Protein AF-A0A524GZI4-F1 (afdb_monomer_lite)

pLDDT: mean 93.81, std 6.66, range [56.44, 98.06]

Structure (mmCIF, N/CA/C/O backbone):
data_AF-A0A524GZI4-F1
#
_entry.id   AF-A0A524GZI4-F1
#
loop_
_atom_site.group_PDB
_atom_site.id
_atom_site.type_symbol
_atom_site.label_atom_id
_atom_site.label_alt_id
_atom_site.label_comp_id
_atom_site.label_asym_id
_atom_site.label_entity_id
_atom_site.label_seq_id
_atom_site.pdbx_PDB_ins_code
_atom_site.Cartn_x
_atom_site.Cartn_y
_atom_site.Cartn_z
_atom_site.occupancy
_atom_site.B_iso_or_equiv
_atom_site.auth_seq_id
_atom_site.auth_comp_id
_atom_site.auth_asym_id
_atom_site.auth_atom_id
_atom_site.pdbx_PDB_model_num
ATOM 1 N N . GLN A 1 1 ? -10.618 0.930 4.233 1.00 92.31 1 GLN A N 1
ATOM 2 C CA . GLN A 1 1 ? -9.846 -0.281 4.570 1.00 92.31 1 GLN A CA 1
ATOM 3 C C . GLN A 1 1 ? -10.631 -1.254 5.442 1.00 92.31 1 GLN A C 1
ATOM 5 O O . GLN A 1 1 ? -10.887 -2.347 4.965 1.00 92.31 1 GLN A O 1
ATOM 10 N N . SER A 1 2 ? -11.080 -0.883 6.650 1.00 93.88 2 SER A N 1
ATOM 11 C CA . SER A 1 2 ? -11.807 -1.814 7.540 1.00 93.88 2 SER A CA 1
ATOM 12 C C . SER A 1 2 ? -13.065 -2.433 6.911 1.00 93.88 2 SER A C 1
ATOM 14 O O . SER A 1 2 ? -13.303 -3.618 7.089 1.00 93.88 2 SER A O 1
ATOM 16 N N . PHE A 1 3 ? -13.821 -1.665 6.117 1.00 93.25 3 PHE A N 1
ATOM 17 C CA . PHE A 1 3 ? -14.955 -2.188 5.343 1.00 93.25 3 PHE A CA 1
ATOM 18 C C . PHE A 1 3 ? -14.535 -3.294 4.361 1.00 93.25 3 PHE A C 1
ATOM 20 O O . PHE A 1 3 ? -15.086 -4.381 4.404 1.00 93.25 3 PHE A O 1
ATOM 27 N N . ASN A 1 4 ? -13.519 -3.051 3.525 1.00 94.06 4 ASN A N 1
ATOM 28 C CA . ASN A 1 4 ? -13.041 -4.029 2.540 1.00 94.06 4 ASN A CA 1
ATOM 29 C C . ASN A 1 4 ? -12.641 -5.354 3.203 1.00 94.06 4 ASN A C 1
ATOM 31 O O . ASN A 1 4 ? -12.997 -6.414 2.706 1.00 94.06 4 ASN A O 1
ATOM 35 N N . ILE A 1 5 ? -11.956 -5.279 4.348 1.00 93.19 5 ILE A N 1
ATOM 36 C CA . ILE A 1 5 ? -11.544 -6.459 5.117 1.00 93.19 5 ILE A CA 1
ATOM 37 C C . ILE A 1 5 ? -12.762 -7.213 5.662 1.00 93.19 5 ILE A C 1
ATOM 39 O O . ILE A 1 5 ? -12.792 -8.438 5.579 1.00 93.19 5 ILE 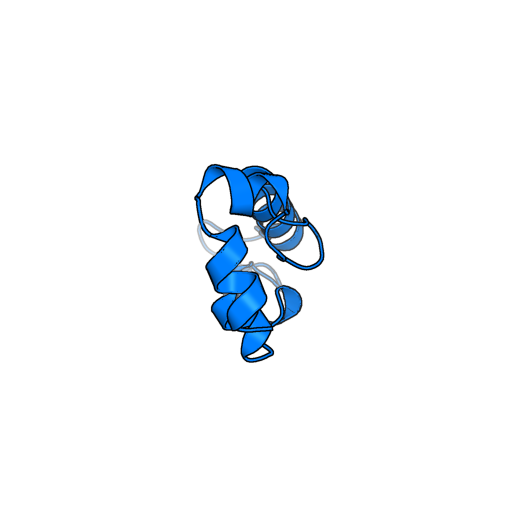A O 1
ATOM 43 N N . ARG A 1 6 ? -13.779 -6.499 6.171 1.00 93.38 6 ARG A N 1
ATOM 44 C CA . ARG A 1 6 ? -15.051 -7.097 6.613 1.00 93.38 6 ARG A CA 1
ATOM 45 C C . ARG A 1 6 ? -15.750 -7.846 5.476 1.00 93.38 6 ARG A C 1
ATOM 47 O O . ARG A 1 6 ? -16.252 -8.939 5.689 1.00 93.38 6 ARG A O 1
ATOM 54 N N . GLU A 1 7 ? -15.729 -7.285 4.271 1.00 94.31 7 GLU A N 1
ATOM 55 C CA . GLU A 1 7 ? -16.285 -7.917 3.065 1.00 94.31 7 GLU A CA 1
ATOM 56 C C . GLU A 1 7 ? -15.363 -8.996 2.459 1.00 94.31 7 GLU A C 1
ATOM 58 O O . GLU A 1 7 ? -15.621 -9.499 1.368 1.00 94.31 7 GLU A O 1
ATOM 63 N N . GLY A 1 8 ? -14.274 -9.359 3.143 1.00 93.88 8 GLY A N 1
ATOM 64 C CA . GLY A 1 8 ? -13.383 -10.446 2.744 1.00 93.88 8 GLY A CA 1
ATOM 65 C C . GLY A 1 8 ? -12.285 -10.067 1.750 1.00 93.88 8 GLY A C 1
ATOM 66 O O . GLY A 1 8 ? -11.473 -10.927 1.426 1.00 93.88 8 GLY A O 1
ATOM 67 N N . ILE A 1 9 ? -12.191 -8.805 1.318 1.00 94.69 9 ILE A N 1
ATOM 68 C CA . ILE A 1 9 ? -11.130 -8.332 0.418 1.00 94.69 9 ILE A CA 1
ATOM 69 C C . ILE A 1 9 ? -9.834 -8.171 1.217 1.00 94.69 9 ILE A C 1
ATOM 71 O O . ILE A 1 9 ? -9.671 -7.233 2.007 1.00 94.69 9 ILE A O 1
ATOM 75 N N . GLN A 1 10 ? -8.893 -9.083 0.996 1.00 92.50 10 GLN A N 1
ATOM 76 C CA . GLN A 1 10 ? -7.595 -9.102 1.654 1.00 92.50 10 GLN A CA 1
ATOM 77 C C . GLN A 1 10 ? -6.614 -8.149 0.966 1.00 92.50 10 GLN A C 1
ATOM 79 O O . GLN A 1 10 ? -6.705 -7.859 -0.227 1.00 92.50 10 GLN A O 1
ATOM 84 N N . ALA A 1 11 ? -5.585 -7.705 1.696 1.00 90.75 11 ALA A N 1
ATOM 85 C CA . ALA A 1 11 ? -4.508 -6.905 1.104 1.00 90.75 11 ALA A CA 1
ATOM 86 C C . ALA A 1 11 ? -3.801 -7.622 -0.062 1.00 90.75 11 ALA A C 1
ATOM 88 O O . ALA A 1 11 ? -3.303 -6.963 -0.971 1.00 90.75 11 ALA A O 1
ATOM 89 N N . ALA A 1 12 ? -3.773 -8.958 -0.044 1.00 89.88 12 ALA A N 1
ATOM 90 C CA . ALA A 1 12 ? -3.191 -9.773 -1.102 1.00 89.88 12 ALA A CA 1
ATOM 91 C C . ALA A 1 12 ? -4.017 -9.786 -2.401 1.00 89.88 12 ALA A C 1
ATOM 93 O O . ALA A 1 12 ? -3.450 -10.127 -3.439 1.00 89.88 12 ALA A O 1
ATOM 94 N N . ASP A 1 13 ? -5.297 -9.404 -2.356 1.00 92.00 13 ASP A N 1
ATOM 95 C CA . ASP A 1 13 ? -6.193 -9.381 -3.522 1.00 92.00 13 ASP A CA 1
ATOM 96 C C . ASP A 1 13 ? -6.028 -8.095 -4.344 1.00 92.00 13 ASP A C 1
ATOM 98 O O . ASP A 1 13 ? -6.333 -8.049 -5.536 1.00 92.00 13 ASP A O 1
ATOM 102 N N . VAL A 1 14 ? -5.499 -7.036 -3.724 1.00 90.19 14 VAL A N 1
ATOM 103 C CA . VAL A 1 14 ? -5.264 -5.740 -4.367 1.00 90.19 14 VAL A CA 1
ATOM 104 C C . VAL A 1 14 ? -3.881 -5.745 -5.012 1.00 90.19 14 VAL A C 1
ATOM 106 O O . VAL A 1 14 ? -2.889 -5.350 -4.399 1.00 90.19 14 VAL A O 1
ATOM 109 N N . ARG A 1 15 ? -3.810 -6.213 -6.262 1.00 90.00 15 ARG A N 1
ATOM 110 C CA . ARG A 1 15 ? -2.555 -6.311 -7.020 1.00 90.00 15 ARG A CA 1
ATOM 111 C C . ARG A 1 15 ? -2.577 -5.473 -8.284 1.00 90.00 15 ARG A C 1
ATOM 113 O O . ARG A 1 15 ? -3.580 -5.401 -8.992 1.00 90.00 15 ARG A O 1
ATOM 120 N N . LEU A 1 16 ? -1.429 -4.874 -8.584 1.00 92.75 16 LEU A N 1
ATOM 121 C CA . LEU A 1 16 ? -1.197 -4.254 -9.878 1.00 92.75 16 LEU A CA 1
ATOM 122 C C . LEU A 1 16 ? -1.055 -5.360 -10.939 1.00 92.75 16 LEU A C 1
ATOM 124 O O . LEU A 1 16 ? -0.346 -6.332 -10.681 1.00 92.75 16 LEU A O 1
ATOM 128 N N . PRO A 1 17 ? -1.674 -5.233 -12.125 1.00 94.50 17 PRO A N 1
ATOM 129 C CA . PRO A 1 17 ? -1.465 -6.188 -13.204 1.00 94.50 17 PRO A CA 1
ATOM 130 C C . PRO A 1 17 ? 0.014 -6.311 -13.585 1.00 94.50 17 PRO A C 1
ATOM 132 O O . PRO A 1 17 ? 0.710 -5.301 -13.721 1.00 94.50 17 PRO A O 1
ATOM 135 N N . ASP A 1 18 ? 0.465 -7.534 -13.860 1.00 94.62 18 ASP A N 1
ATOM 136 C CA . ASP A 1 18 ? 1.869 -7.839 -14.167 1.00 94.62 18 ASP A CA 1
ATOM 137 C C . ASP A 1 18 ? 2.430 -6.997 -15.319 1.00 94.62 18 ASP A C 1
ATOM 139 O O . ASP A 1 18 ? 3.549 -6.488 -15.245 1.00 94.62 18 ASP A O 1
ATOM 143 N N . ARG A 1 19 ? 1.614 -6.739 -16.349 1.00 94.38 19 ARG A N 1
ATOM 144 C CA . ARG A 1 19 ? 1.989 -5.867 -17.471 1.00 94.38 19 ARG A CA 1
ATOM 145 C C . ARG A 1 19 ? 2.369 -4.457 -17.017 1.00 94.38 19 ARG A C 1
ATOM 147 O O . ARG A 1 19 ? 3.307 -3.893 -17.563 1.00 94.38 19 ARG A O 1
ATOM 154 N N . MET A 1 20 ? 1.641 -3.883 -16.061 1.00 94.31 20 MET A N 1
ATOM 155 C CA . MET A 1 20 ? 1.938 -2.546 -15.534 1.00 94.31 20 MET A CA 1
ATOM 156 C C . MET A 1 20 ? 3.156 -2.562 -14.608 1.00 94.31 20 MET A C 1
ATOM 158 O O . MET A 1 20 ? 3.876 -1.572 -14.534 1.00 94.31 20 MET A O 1
ATOM 162 N N . ALA A 1 21 ? 3.401 -3.682 -13.925 1.00 95.81 21 ALA 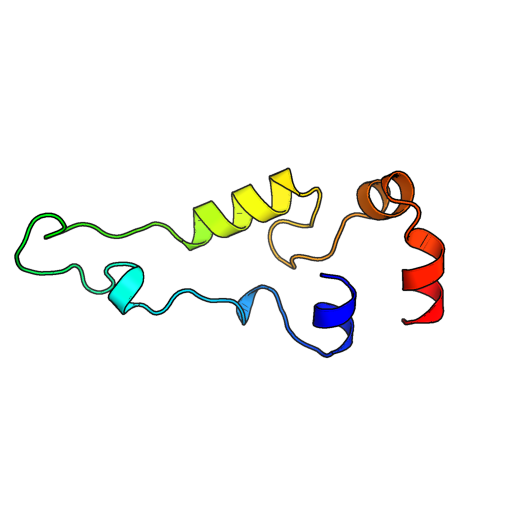A N 1
ATOM 163 C CA . ALA A 1 21 ? 4.580 -3.875 -13.086 1.00 95.81 21 ALA A CA 1
ATOM 164 C C . ALA A 1 21 ? 5.856 -4.203 -13.885 1.00 95.81 21 ALA A C 1
ATOM 166 O O . ALA A 1 21 ? 6.926 -4.314 -13.286 1.00 95.81 21 ALA A O 1
ATOM 167 N N . GLY A 1 22 ? 5.758 -4.388 -15.206 1.00 96.62 22 GLY A N 1
ATOM 168 C CA . GLY A 1 22 ? 6.872 -4.828 -16.043 1.00 96.62 22 GLY A CA 1
ATOM 169 C C . GLY A 1 22 ? 7.259 -6.284 -15.779 1.00 96.62 22 GLY A C 1
ATOM 170 O O . GLY A 1 22 ? 8.441 -6.593 -15.687 1.00 96.62 22 GLY A O 1
ATOM 171 N N . ARG A 1 23 ? 6.286 -7.189 -15.605 1.00 95.75 23 ARG A N 1
ATOM 172 C CA . ARG A 1 23 ? 6.516 -8.629 -15.394 1.00 95.75 23 ARG A CA 1
ATOM 173 C C . ARG A 1 23 ? 5.880 -9.444 -16.535 1.00 95.75 23 ARG A C 1
ATOM 175 O O . ARG A 1 23 ? 4.660 -9.545 -16.595 1.00 95.75 23 ARG A O 1
ATOM 182 N N . PRO A 1 24 ? 6.668 -10.030 -17.454 1.00 96.06 24 PRO A N 1
ATOM 183 C CA . PRO A 1 24 ? 8.095 -9.782 -17.664 1.00 96.06 24 PRO A CA 1
ATOM 184 C C . PRO A 1 24 ? 8.365 -8.336 -18.135 1.00 96.06 24 PRO A C 1
ATOM 186 O O . PRO A 1 24 ? 7.439 -7.667 -18.609 1.00 96.06 24 PRO A O 1
ATOM 189 N N . PRO A 1 25 ? 9.617 -7.846 -18.024 1.00 97.00 25 PRO A N 1
ATOM 190 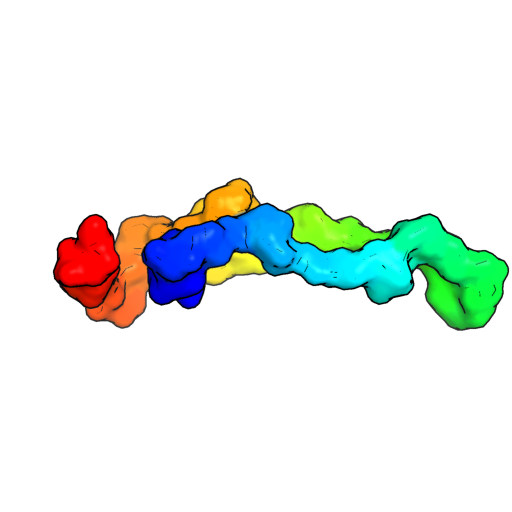C CA . PRO A 1 25 ? 9.958 -6.494 -18.447 1.00 97.00 25 PRO A CA 1
ATOM 191 C C . PRO A 1 25 ? 9.640 -6.271 -19.923 1.00 97.00 25 PRO A C 1
ATOM 193 O O . PRO A 1 25 ? 9.762 -7.176 -20.753 1.00 97.00 25 PRO A O 1
ATOM 196 N N . HIS A 1 26 ? 9.279 -5.037 -20.269 1.00 96.25 26 HIS A N 1
ATOM 197 C CA . HIS A 1 26 ? 9.119 -4.658 -21.668 1.00 96.25 26 HIS A CA 1
ATOM 198 C C . HIS A 1 26 ? 10.453 -4.787 -22.413 1.00 96.25 26 HIS A C 1
ATOM 200 O O . HIS A 1 26 ? 11.515 -4.489 -21.868 1.00 96.25 26 HIS A O 1
ATOM 206 N N . THR A 1 27 ? 10.400 -5.204 -23.677 1.00 97.38 27 THR A N 1
ATOM 207 C CA . THR A 1 27 ? 11.596 -5.417 -24.508 1.00 97.38 27 THR A CA 1
ATOM 208 C C . THR A 1 27 ? 12.033 -4.171 -25.279 1.00 97.38 27 THR A C 1
ATOM 210 O O . THR A 1 27 ? 13.150 -4.135 -25.785 1.00 97.38 27 THR A O 1
ATOM 213 N N . ALA A 1 28 ? 11.177 -3.151 -25.381 1.00 96.38 28 ALA A N 1
ATOM 214 C CA . ALA A 1 28 ? 11.437 -1.935 -26.146 1.00 96.38 28 ALA A CA 1
ATOM 215 C C . ALA A 1 28 ? 10.706 -0.716 -25.562 1.00 96.38 28 ALA A C 1
ATOM 217 O O . ALA A 1 28 ? 9.766 -0.845 -24.775 1.00 96.38 28 ALA A O 1
ATOM 218 N N . GLY A 1 29 ? 11.135 0.473 -25.990 1.00 96.12 29 GLY A N 1
ATOM 219 C CA . GLY A 1 29 ? 10.607 1.756 -25.531 1.00 96.12 29 GLY A CA 1
ATOM 220 C C . GLY A 1 29 ? 11.302 2.291 -24.269 1.00 96.12 29 GLY A C 1
ATOM 221 O O . GLY A 1 29 ? 12.218 1.657 -23.749 1.00 96.12 29 GLY A O 1
ATOM 222 N N . PRO A 1 30 ? 10.879 3.463 -23.761 1.00 95.94 30 PRO A N 1
ATOM 223 C CA . PRO A 1 30 ? 11.574 4.169 -22.675 1.00 95.94 30 PRO A CA 1
ATOM 224 C C . PRO A 1 30 ? 11.648 3.420 -21.336 1.00 95.94 30 PRO A C 1
ATOM 226 O O . PRO A 1 30 ? 12.473 3.757 -20.497 1.00 95.94 30 PRO A O 1
ATOM 229 N N . LEU A 1 31 ? 10.783 2.423 -21.130 1.00 95.50 31 LEU A N 1
ATOM 230 C CA . LEU A 1 31 ? 10.727 1.594 -19.920 1.00 95.50 31 LEU A CA 1
ATOM 231 C C . LEU A 1 31 ? 11.216 0.156 -20.171 1.00 95.50 31 LEU A C 1
ATOM 233 O O . LEU A 1 31 ? 10.908 -0.746 -19.392 1.00 95.50 31 LEU A O 1
ATOM 237 N N . ALA A 1 32 ? 11.937 -0.089 -21.271 1.00 97.19 32 ALA A N 1
ATOM 238 C CA . ALA A 1 32 ? 12.502 -1.404 -21.552 1.00 97.19 32 ALA A CA 1
ATOM 239 C C . ALA A 1 32 ? 13.414 -1.869 -20.405 1.00 97.19 32 ALA A C 1
ATOM 241 O O . ALA A 1 32 ? 14.234 -1.102 -19.904 1.00 97.19 32 ALA A O 1
ATOM 242 N N . GLY A 1 33 ? 13.261 -3.126 -19.982 1.00 97.56 33 GLY A N 1
ATOM 243 C CA . GLY A 1 33 ? 14.035 -3.712 -18.882 1.00 97.56 33 GLY A CA 1
ATOM 244 C C . GLY A 1 33 ? 13.633 -3.265 -17.470 1.00 97.56 33 GLY A C 1
ATOM 245 O O . GLY A 1 33 ? 14.207 -3.761 -16.504 1.00 97.56 33 GLY A O 1
ATOM 246 N N . VAL A 1 34 ? 12.648 -2.373 -17.317 1.00 97.25 34 VAL A N 1
ATOM 247 C CA . VAL A 1 34 ? 12.198 -1.889 -16.003 1.00 97.25 34 VAL A CA 1
ATOM 248 C C . VAL A 1 34 ? 11.154 -2.833 -15.401 1.00 97.25 34 VAL A C 1
ATOM 250 O O . VAL A 1 34 ? 10.193 -3.215 -16.070 1.00 97.25 34 VAL A O 1
ATOM 253 N N . VAL A 1 35 ? 11.322 -3.163 -14.116 1.00 97.31 35 VAL A N 1
ATOM 254 C CA . VAL A 1 35 ? 10.350 -3.889 -13.280 1.00 97.31 35 VAL A CA 1
ATOM 255 C C . VAL A 1 35 ? 10.105 -3.065 -12.022 1.00 97.31 35 VAL A C 1
ATOM 257 O O . VAL A 1 35 ? 11.053 -2.621 -11.376 1.00 97.31 35 VAL A O 1
ATOM 260 N N . ILE A 1 36 ? 8.841 -2.884 -11.650 1.00 95.31 36 ILE A N 1
ATOM 261 C CA . ILE A 1 36 ? 8.465 -2.179 -10.423 1.00 95.31 36 ILE A CA 1
ATOM 262 C C . ILE A 1 36 ? 8.349 -3.192 -9.281 1.00 95.31 36 ILE A C 1
ATOM 264 O O . ILE A 1 36 ? 7.626 -4.192 -9.385 1.00 95.31 36 ILE A O 1
ATOM 268 N N . ASP A 1 37 ? 9.018 -2.917 -8.161 1.00 94.94 37 ASP A N 1
ATOM 269 C CA . ASP A 1 37 ? 8.824 -3.659 -6.913 1.00 94.94 37 ASP A CA 1
ATOM 270 C C . ASP A 1 37 ? 7.547 -3.194 -6.190 1.00 94.94 37 ASP A C 1
ATOM 272 O O . ASP A 1 37 ? 7.567 -2.431 -5.222 1.00 94.94 37 ASP A O 1
ATOM 276 N N . VAL A 1 38 ? 6.407 -3.642 -6.718 1.00 94.69 38 VAL A N 1
ATOM 277 C CA . VAL A 1 38 ? 5.074 -3.317 -6.192 1.00 94.69 38 VAL A CA 1
ATOM 278 C C . VAL A 1 38 ? 4.872 -3.883 -4.783 1.00 94.69 38 VAL A C 1
ATOM 280 O O . VAL A 1 38 ? 4.168 -3.271 -3.981 1.00 94.69 38 VAL A O 1
ATOM 283 N N . ASP A 1 39 ? 5.506 -5.011 -4.452 1.00 92.25 39 ASP A N 1
ATOM 284 C CA . ASP A 1 39 ? 5.334 -5.668 -3.155 1.00 92.25 39 ASP A CA 1
ATOM 285 C C . ASP A 1 39 ? 5.937 -4.830 -2.026 1.00 92.25 39 ASP A C 1
ATOM 287 O O . ASP A 1 39 ? 5.285 -4.612 -1.000 1.00 92.25 39 ASP A O 1
ATOM 291 N N . SER A 1 40 ? 7.157 -4.317 -2.221 1.00 94.94 40 SER A N 1
ATOM 292 C CA . SER A 1 40 ? 7.773 -3.394 -1.262 1.00 94.94 40 SER A CA 1
ATOM 293 C C . SER A 1 40 ? 6.989 -2.089 -1.166 1.00 94.94 40 SER A C 1
ATOM 295 O O . SER A 1 40 ? 6.621 -1.694 -0.061 1.00 94.94 40 SER A O 1
ATOM 297 N N . LEU A 1 41 ? 6.609 -1.494 -2.304 1.00 94.75 41 LEU A N 1
ATOM 298 C CA . LEU A 1 41 ? 5.807 -0.268 -2.324 1.00 94.75 41 LEU A CA 1
ATOM 299 C C . LEU A 1 41 ? 4.496 -0.419 -1.532 1.00 94.75 41 LEU A C 1
ATOM 301 O O . LEU A 1 41 ? 4.120 0.467 -0.764 1.00 94.75 41 LEU A O 1
ATOM 305 N N . ALA A 1 42 ? 3.805 -1.550 -1.683 1.00 94.56 42 ALA A N 1
ATOM 306 C CA . ALA A 1 42 ? 2.556 -1.810 -0.980 1.00 94.56 42 ALA A CA 1
ATOM 307 C C . ALA A 1 42 ? 2.759 -1.993 0.536 1.00 94.56 42 ALA A C 1
ATOM 309 O O . ALA A 1 42 ? 1.935 -1.519 1.322 1.00 94.56 42 ALA A O 1
ATOM 310 N N . ARG A 1 43 ? 3.843 -2.658 0.967 1.00 95.12 43 ARG A N 1
ATOM 311 C CA . ARG A 1 43 ? 4.189 -2.797 2.396 1.00 95.12 43 ARG A CA 1
ATOM 312 C C . ARG A 1 43 ? 4.511 -1.450 3.034 1.00 95.12 43 ARG A C 1
ATOM 314 O O . ARG A 1 43 ? 3.989 -1.149 4.110 1.00 95.12 43 ARG A O 1
ATOM 321 N N . ASP A 1 44 ? 5.321 -0.644 2.361 1.00 96.94 44 ASP A N 1
ATOM 322 C CA . ASP A 1 44 ? 5.744 0.665 2.858 1.00 96.94 44 ASP A CA 1
ATOM 323 C C . ASP A 1 44 ? 4.552 1.618 2.950 1.00 96.94 44 ASP A C 1
ATOM 325 O O . ASP A 1 44 ? 4.361 2.280 3.970 1.00 96.94 44 ASP A O 1
ATOM 329 N N . TYR A 1 45 ? 3.675 1.605 1.940 1.00 96.38 45 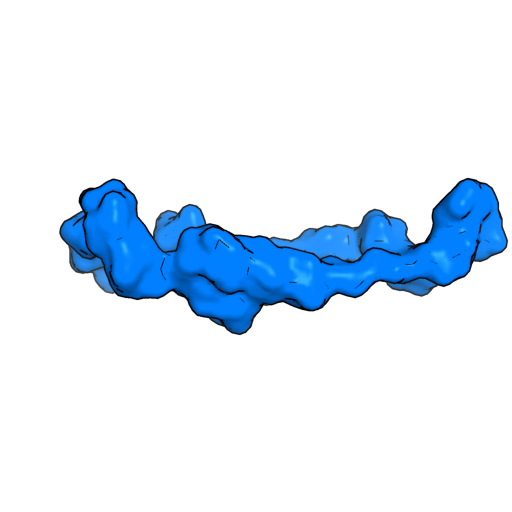TYR A N 1
ATOM 330 C CA . TYR A 1 45 ? 2.426 2.362 1.963 1.00 96.38 45 TYR A CA 1
ATOM 331 C C . TYR A 1 45 ? 1.544 1.981 3.158 1.00 96.38 45 TYR A C 1
ATOM 333 O O . TYR A 1 45 ? 1.094 2.856 3.898 1.00 96.38 45 TYR A O 1
ATOM 341 N N . ARG A 1 46 ? 1.312 0.681 3.390 1.00 96.69 46 ARG A N 1
ATOM 342 C CA . ARG A 1 46 ? 0.501 0.218 4.529 1.00 96.69 46 ARG A CA 1
ATOM 343 C C . ARG A 1 46 ? 1.100 0.660 5.861 1.00 96.69 46 ARG A C 1
ATOM 345 O O . ARG A 1 46 ? 0.375 1.177 6.707 1.00 96.69 46 ARG A O 1
ATOM 352 N N . THR A 1 47 ? 2.417 0.541 6.001 1.00 97.50 47 THR A N 1
ATOM 353 C CA . THR A 1 47 ? 3.145 0.992 7.193 1.00 97.50 47 THR A CA 1
ATOM 354 C C . THR A 1 47 ? 2.959 2.494 7.416 1.00 97.50 47 THR A C 1
ATOM 356 O O . THR A 1 47 ? 2.583 2.914 8.509 1.00 97.50 47 THR A O 1
ATOM 359 N N . ALA A 1 48 ? 3.132 3.309 6.370 1.00 98.06 48 ALA A N 1
ATOM 360 C CA . ALA A 1 48 ? 2.956 4.761 6.434 1.00 98.06 48 ALA A CA 1
ATOM 361 C C . ALA A 1 48 ? 1.517 5.176 6.789 1.00 98.06 48 ALA A C 1
ATOM 363 O O . ALA A 1 48 ? 1.306 6.156 7.502 1.00 98.06 48 ALA A O 1
ATOM 364 N N . MET A 1 49 ? 0.519 4.407 6.347 1.00 97.25 49 MET A N 1
ATOM 365 C CA . MET A 1 49 ? -0.891 4.615 6.698 1.00 97.25 49 MET A CA 1
ATOM 366 C C . MET A 1 49 ? -1.235 4.183 8.135 1.00 97.25 49 MET A C 1
ATOM 368 O O . MET A 1 49 ? -2.358 4.416 8.595 1.00 97.25 49 MET A O 1
ATOM 372 N N . GLY A 1 50 ? -0.288 3.574 8.858 1.00 97.94 50 GLY A N 1
ATOM 373 C CA . GLY A 1 50 ? -0.497 3.017 10.191 1.00 97.94 50 GLY A CA 1
ATOM 374 C C . GLY A 1 50 ? -1.343 1.746 10.161 1.00 97.94 50 GLY A C 1
ATOM 375 O O . GLY A 1 50 ? -2.223 1.567 11.007 1.00 97.94 50 GLY A O 1
ATOM 376 N N . TRP A 1 51 ? -1.150 0.918 9.136 1.00 97.50 51 TRP A N 1
ATOM 377 C CA . TRP A 1 51 ? -1.765 -0.396 8.978 1.00 97.50 51 TRP A CA 1
ATOM 378 C C . TRP A 1 51 ? -0.686 -1.474 9.066 1.00 97.50 51 TRP A C 1
ATOM 380 O O . TRP A 1 51 ? 0.482 -1.230 8.760 1.00 97.50 51 TRP A O 1
ATOM 390 N N . ASN A 1 52 ? -1.092 -2.693 9.398 1.00 97.19 52 ASN A N 1
ATOM 391 C CA . ASN A 1 52 ? -0.211 -3.845 9.371 1.00 97.19 52 ASN A CA 1
ATOM 392 C C . ASN A 1 52 ? 0.330 -4.072 7.946 1.00 97.19 52 ASN A C 1
ATOM 394 O O . ASN A 1 52 ? -0.435 -4.174 6.979 1.00 97.19 52 ASN A O 1
ATOM 398 N N . ALA A 1 53 ? 1.652 -4.174 7.807 1.00 95.62 53 ALA A N 1
ATOM 399 C CA . ALA A 1 53 ? 2.320 -4.226 6.508 1.00 95.62 53 ALA A CA 1
ATOM 400 C C . ALA A 1 53 ? 1.988 -5.485 5.686 1.00 95.62 53 ALA A C 1
ATOM 402 O O . ALA A 1 53 ? 2.078 -5.451 4.454 1.00 95.62 53 ALA A O 1
ATOM 403 N N . GLN A 1 54 ? 1.590 -6.581 6.332 1.00 94.00 54 GLN A N 1
ATOM 404 C CA . GLN A 1 54 ? 1.246 -7.842 5.677 1.00 94.00 54 GLN A CA 1
ATOM 405 C C . GLN A 1 54 ? -0.257 -7.949 5.425 1.00 94.00 54 GLN A C 1
ATOM 407 O O . GLN A 1 54 ? -0.668 -8.226 4.301 1.00 94.00 54 GLN A O 1
ATOM 412 N N . THR A 1 55 ? -1.080 -7.710 6.445 1.00 94.69 55 THR A N 1
ATOM 413 C CA . THR A 1 55 ? -2.528 -7.962 6.366 1.00 94.69 55 THR A CA 1
ATOM 414 C C . THR A 1 55 ? -3.317 -6.764 5.842 1.00 94.69 55 THR A C 1
ATOM 416 O O . THR A 1 55 ? -4.434 -6.922 5.357 1.00 94.69 55 THR A O 1
ATOM 419 N N . GLY A 1 56 ? -2.759 -5.551 5.932 1.00 95.25 56 GLY A N 1
ATOM 420 C CA . GLY A 1 56 ? -3.464 -4.306 5.621 1.00 95.25 56 GLY A CA 1
ATOM 421 C C . GLY A 1 56 ? -4.556 -3.935 6.617 1.00 95.25 56 GLY A C 1
ATOM 422 O O . GLY A 1 56 ? -5.334 -3.028 6.329 1.00 95.25 56 GLY A O 1
ATOM 423 N N . VAL A 1 57 ? -4.625 -4.603 7.770 1.00 95.88 57 VAL A N 1
ATOM 424 C CA . VAL A 1 57 ? -5.528 -4.238 8.866 1.00 95.88 57 VAL A CA 1
ATOM 425 C C . VAL A 1 57 ? -5.030 -2.937 9.505 1.00 95.88 57 VAL A C 1
ATOM 427 O O . VAL A 1 57 ? -3.859 -2.871 9.877 1.00 95.88 57 VAL A O 1
ATOM 430 N N . PRO A 1 58 ? -5.867 -1.890 9.635 1.00 97.00 58 PRO A N 1
ATOM 431 C CA . PRO A 1 58 ? -5.481 -0.686 10.362 1.00 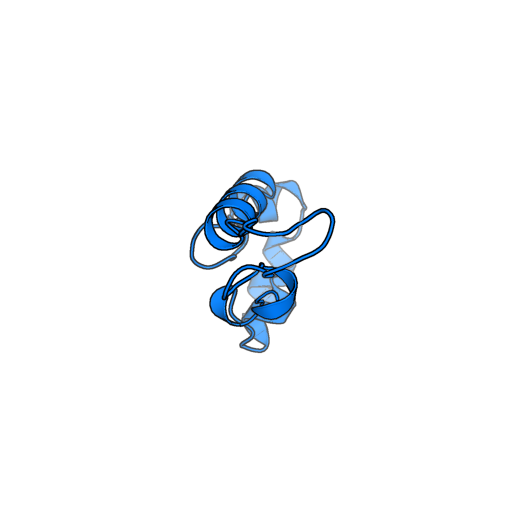97.00 58 PRO A CA 1
ATOM 432 C C . PRO A 1 58 ? -5.133 -1.002 11.818 1.00 97.00 58 PRO A C 1
ATOM 434 O O . PRO A 1 58 ? -5.894 -1.693 12.492 1.00 97.00 58 PRO A O 1
ATOM 437 N N . GLU A 1 59 ? -4.013 -0.470 12.308 1.00 97.56 59 GLU A N 1
ATOM 438 C CA . GLU A 1 59 ? -3.589 -0.681 13.694 1.00 97.56 59 GLU A CA 1
ATOM 439 C C . GLU A 1 59 ? -4.576 -0.035 14.677 1.00 97.56 59 GLU A C 1
ATOM 441 O O . GLU A 1 59 ? -5.180 1.004 14.384 1.00 97.56 59 GLU A O 1
ATOM 446 N N . GLU A 1 60 ? -4.701 -0.594 15.883 1.00 96.00 60 GLU A N 1
ATOM 447 C CA . GLU A 1 60 ? -5.604 -0.064 16.917 1.00 96.00 60 GLU A CA 1
ATOM 448 C C . GLU A 1 60 ? -5.305 1.410 17.231 1.00 96.00 60 GLU A C 1
ATOM 450 O O . GLU A 1 60 ? -6.216 2.237 17.323 1.00 96.00 60 GLU A O 1
ATOM 455 N N . ALA A 1 61 ? -4.019 1.769 17.311 1.00 97.62 61 ALA A N 1
ATOM 456 C CA . ALA A 1 61 ? -3.583 3.147 17.518 1.00 97.62 61 ALA A CA 1
ATOM 457 C C . ALA A 1 61 ? -4.079 4.086 16.404 1.00 97.62 61 ALA A C 1
ATOM 459 O O . ALA A 1 61 ? -4.495 5.215 16.678 1.00 97.62 61 ALA A O 1
ATOM 460 N N . THR A 1 62 ? -4.087 3.617 15.154 1.00 97.88 62 THR A N 1
ATOM 461 C CA . THR A 1 62 ? -4.603 4.366 14.003 1.00 97.88 62 THR A CA 1
ATOM 462 C C . THR A 1 62 ? -6.116 4.528 14.087 1.00 97.88 62 THR A C 1
ATOM 464 O O . THR A 1 62 ? -6.615 5.638 13.908 1.00 97.88 62 THR A O 1
ATOM 467 N N . LEU A 1 63 ? -6.849 3.462 14.420 1.00 97.31 63 LEU A N 1
ATOM 468 C CA . LEU A 1 63 ? -8.303 3.516 14.609 1.00 97.31 63 LEU A CA 1
ATOM 469 C C . LEU A 1 63 ? -8.692 4.488 15.725 1.00 97.31 63 LEU A C 1
ATOM 471 O O . LEU A 1 63 ? -9.589 5.309 15.533 1.00 97.31 63 LEU A O 1
ATOM 475 N N . LYS A 1 64 ? -7.976 4.451 16.854 1.00 97.50 64 LYS A N 1
ATOM 476 C CA . LYS A 1 64 ? -8.187 5.360 17.986 1.00 97.50 64 LYS A CA 1
ATO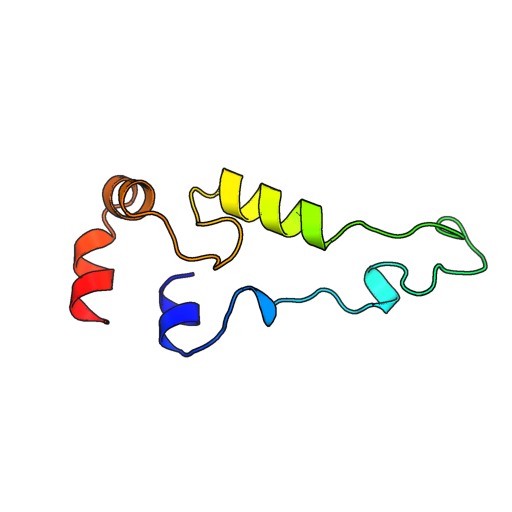M 477 C C . LYS A 1 64 ? -7.917 6.810 17.597 1.00 97.50 64 LYS A C 1
ATOM 479 O O . LYS A 1 64 ? -8.751 7.674 17.851 1.00 97.50 64 LYS A O 1
ATOM 484 N N . ARG A 1 65 ? -6.784 7.076 16.938 1.00 97.88 65 ARG A N 1
ATOM 485 C CA . ARG A 1 65 ? -6.404 8.418 16.467 1.00 97.88 65 ARG A CA 1
ATOM 486 C C . ARG A 1 65 ? -7.432 9.013 15.502 1.00 97.88 65 ARG A C 1
ATOM 488 O O . ARG A 1 65 ? -7.628 10.221 15.507 1.00 97.88 65 ARG A O 1
ATOM 495 N N . LEU A 1 66 ? -8.068 8.177 14.682 1.00 97.12 66 LEU A N 1
ATOM 496 C CA . LEU A 1 66 ? -9.082 8.594 13.710 1.00 97.12 66 LEU A CA 1
ATOM 497 C C . LEU A 1 66 ? -10.518 8.582 14.266 1.00 97.12 66 LEU A C 1
ATOM 499 O O . LEU A 1 66 ? -11.440 8.929 13.535 1.00 97.12 66 LEU A O 1
ATOM 503 N N . GLY A 1 67 ? -10.733 8.177 15.524 1.00 96.81 67 GLY A N 1
ATOM 504 C CA . GLY A 1 67 ? -12.071 8.095 16.124 1.00 96.81 67 GLY A CA 1
ATOM 505 C C . GLY A 1 67 ? -12.952 6.971 15.560 1.00 96.81 67 GLY A C 1
ATOM 506 O O . GLY A 1 67 ? -14.172 7.050 15.637 1.00 96.81 67 GLY A O 1
ATOM 507 N N . LEU A 1 68 ? -12.351 5.924 14.985 1.00 96.25 68 LEU A N 1
ATOM 508 C CA . LEU A 1 68 ? -13.060 4.833 14.297 1.00 96.25 68 LEU A CA 1
ATOM 509 C C . LEU A 1 68 ? -13.209 3.557 15.136 1.00 96.25 68 LEU A C 1
ATOM 511 O O . LEU A 1 68 ? -13.786 2.580 14.664 1.00 96.25 68 LEU A O 1
ATOM 515 N N . THR A 1 69 ? -12.693 3.538 16.366 1.00 94.81 69 THR A N 1
ATOM 516 C CA . THR A 1 69 ? -12.672 2.345 17.228 1.00 94.81 69 THR A CA 1
ATOM 517 C C . THR A 1 69 ? -14.059 1.721 17.419 1.00 94.81 69 THR A C 1
ATOM 519 O O . THR A 1 69 ? -14.213 0.516 17.238 1.00 94.81 69 THR A O 1
ATOM 522 N N . GLU A 1 70 ? -15.082 2.522 17.721 1.00 92.94 70 GLU A N 1
ATOM 523 C CA . GLU A 1 70 ? -16.441 2.012 17.976 1.00 92.94 70 GLU A CA 1
ATOM 524 C C . GLU A 1 70 ? -17.146 1.525 16.702 1.00 92.94 70 GLU A C 1
ATOM 526 O O . GLU A 1 70 ? -17.890 0.542 16.732 1.00 92.94 70 GLU A O 1
ATOM 531 N N . LEU A 1 71 ? -16.854 2.154 15.558 1.00 90.56 71 LEU A N 1
ATOM 532 C CA . LEU A 1 71 ? -17.374 1.727 14.259 1.00 90.56 71 LEU A CA 1
ATOM 533 C C . LEU A 1 71 ? -16.903 0.308 13.920 1.00 90.56 71 LEU A C 1
ATOM 535 O O . LEU A 1 71 ? -17.695 -0.518 13.475 1.00 90.56 71 LEU A O 1
ATOM 539 N N . VAL A 1 72 ? -15.619 0.019 14.156 1.00 89.56 72 VAL A N 1
ATOM 540 C CA . VAL A 1 72 ? -15.043 -1.304 13.875 1.00 89.56 72 VAL A CA 1
ATOM 541 C C . VAL A 1 72 ? -15.601 -2.367 14.822 1.00 89.56 72 VAL A C 1
ATOM 543 O O . VAL A 1 72 ? -15.920 -3.455 14.359 1.00 89.56 72 VAL A O 1
ATOM 546 N N . LYS A 1 73 ? -15.801 -2.054 16.109 1.00 85.88 73 LYS A N 1
ATOM 547 C CA . LYS A 1 73 ? -16.388 -2.993 17.086 1.00 85.88 73 LYS A CA 1
ATOM 548 C C . LYS A 1 73 ? -17.835 -3.375 16.780 1.00 85.88 73 LYS A C 1
ATOM 550 O O . LYS A 1 73 ? -18.240 -4.486 17.075 1.00 85.88 73 LYS A O 1
ATOM 555 N N . THR A 1 74 ? -18.616 -2.449 16.228 1.00 75.25 74 THR A N 1
ATOM 556 C CA . THR A 1 74 ? -20.046 -2.674 15.945 1.00 75.25 74 THR A CA 1
ATOM 557 C C . THR A 1 74 ? -20.264 -3.466 14.649 1.00 75.25 74 THR A C 1
ATOM 559 O O . THR A 1 74 ? -21.337 -4.014 14.423 1.00 75.25 74 THR A O 1
ATOM 562 N N . CYS A 1 75 ? -19.259 -3.490 13.770 1.00 60.75 75 CYS A N 1
ATOM 563 C CA . CYS A 1 75 ? -19.325 -4.108 12.446 1.00 60.75 75 CYS A CA 1
ATOM 564 C C . CYS A 1 75 ? -18.512 -5.408 12.318 1.00 60.75 75 CYS A C 1
ATOM 566 O O . CYS A 1 75 ? -18.477 -5.952 11.213 1.00 60.75 75 CYS A O 1
ATOM 568 N N . GLY A 1 76 ? -17.823 -5.844 13.377 1.00 56.44 76 GLY A N 1
ATOM 569 C CA . GLY A 1 76 ? -17.078 -7.108 13.441 1.00 56.44 76 GLY A CA 1
ATOM 570 C C . GLY A 1 76 ? -17.861 -8.171 14.190 1.00 56.44 76 GLY A C 1
ATOM 571 O O . GLY A 1 76 ? -17.715 -9.350 13.808 1.00 56.44 76 GLY A O 1
#

Secondary structure (DSSP, 8-state):
-HHHHHTT--TTT----HHHHTSSPPSSSTTTT----HHHHHHHHHHHTTB-TTT-PBPHHHHHHTT-HHHHHHH-

Foldseek 3Di:
DLVCVLVVNWLVNDDDPCVVQCVVNDCDDPRGPHGHPVLVVQLVVLVVLCHHSHGSHHDPVNCVVVVNNVVSVVSD

Sequence (76 aa):
QSFNIREGIQAADVRLPDRMAGRPPHTAGPLAGVVIDVDSLARDYRTAMGWNAQTGVPEEATLKRLGLTELVKTCG

Radius of gyration: 16.44 Å; chains: 1; bounding box: 34×19×44 Å